Protein AF-A0A929YVB9-F1 (afdb_monomer)

Sequence (58 aa):
MKKICLCFQIHQPYRLRRYRFFDIGNSHYYTDDFLNEDVFKRIADTCYLPANRLLLEL

Radius of gyration: 18.46 Å; Cα contacts (8 Å, |Δi|>4): 21; chains: 1; bounding box: 30×26×58 Å

Foldseek 3Di:
DDDDDDDDDDDDDFAFDPDDPVCVPPPPRTGDVVVSVVVVVVCCVPPVVVVVVVVVVD

Solvent-accessible surface area (backbone atoms only — not comparable to full-atom values): 3917 Å² total; per-residue (Å²): 134,91,83,87,84,91,83,86,88,87,86,80,83,85,44,64,38,95,79,52,82,83,36,62,96,73,53,90,79,56,63,28,64,68,62,41,50,53,52,50,51,53,45,37,66,74,45,52,52,54,49,52,53,54,64,71,74,108

pLDDT: mean 94.44, std 4.38, range [72.0, 98.25]

Structure (mmCIF, N/CA/C/O backbone):
data_AF-A0A929YVB9-F1
#
_entry.id   AF-A0A929YVB9-F1
#
loop_
_atom_site.group_PDB
_atom_site.id
_atom_site.type_symbol
_atom_site.label_atom_id
_atom_site.label_alt_id
_atom_site.label_comp_id
_atom_site.label_asym_id
_atom_site.label_entity_id
_atom_site.label_seq_id
_atom_site.pdbx_PDB_ins_code
_atom_site.Cartn_x
_atom_site.Cartn_y
_atom_site.Cartn_z
_atom_site.occupancy
_atom_site.B_iso_or_equiv
_atom_site.auth_seq_id
_atom_site.auth_comp_id
_atom_site.auth_asym_id
_atom_site.auth_atom_id
_atom_site.pdbx_PDB_model_num
ATOM 1 N N . MET A 1 1 ? -8.872 -16.719 32.820 1.00 72.00 1 MET A N 1
ATOM 2 C CA . MET A 1 1 ? -9.341 -15.769 31.784 1.00 72.00 1 MET A CA 1
ATOM 3 C C . MET A 1 1 ? -8.860 -16.243 30.427 1.00 72.00 1 MET A C 1
ATOM 5 O O . MET A 1 1 ? -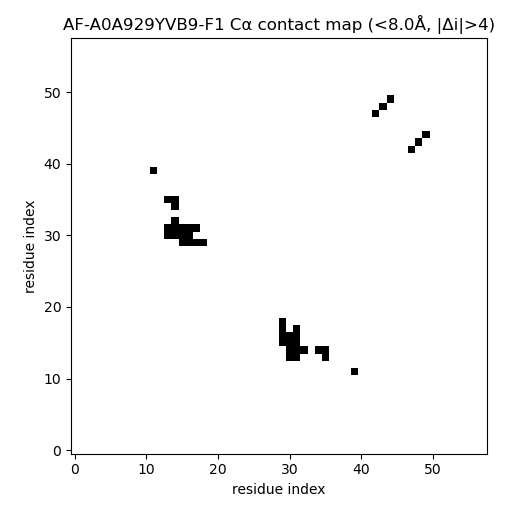7.677 -16.534 30.298 1.00 72.00 1 MET A O 1
ATOM 9 N N . LYS A 1 2 ? -9.751 -16.346 29.437 1.00 79.12 2 LYS A N 1
ATOM 10 C CA . LYS A 1 2 ? -9.339 -16.581 28.046 1.00 79.12 2 LYS A CA 1
ATOM 11 C C . LYS A 1 2 ? -8.815 -15.258 27.480 1.00 79.12 2 LYS A C 1
ATOM 13 O O . LYS A 1 2 ? -9.421 -14.223 27.736 1.00 79.12 2 LYS A O 1
ATOM 18 N N . LYS A 1 3 ? -7.682 -15.290 26.779 1.00 90.69 3 LYS A N 1
ATOM 19 C CA . LYS A 1 3 ? -7.081 -14.115 26.133 1.00 90.69 3 LYS A CA 1
ATOM 20 C C . LYS A 1 3 ? -7.201 -14.260 24.622 1.00 90.69 3 LYS A C 1
ATOM 22 O O . LYS A 1 3 ? -7.047 -15.365 24.108 1.00 90.69 3 LYS A O 1
ATOM 27 N N . ILE A 1 4 ? -7.467 -13.153 23.942 1.00 91.81 4 ILE A N 1
ATOM 28 C CA . ILE A 1 4 ? -7.510 -13.062 22.482 1.00 91.81 4 ILE A CA 1
ATOM 29 C C . ILE A 1 4 ? -6.436 -12.058 22.065 1.00 91.81 4 ILE A C 1
ATOM 31 O O . ILE A 1 4 ? -6.280 -11.026 22.713 1.00 91.81 4 ILE A O 1
ATOM 35 N N . CYS A 1 5 ? -5.683 -12.383 21.016 1.00 93.69 5 CYS A N 1
ATOM 36 C CA . CYS A 1 5 ? -4.703 -11.496 20.397 1.00 93.69 5 CYS A CA 1
ATOM 37 C C . CYS A 1 5 ? -5.046 -11.375 18.913 1.00 93.69 5 CYS A C 1
ATOM 39 O O . CYS A 1 5 ? -5.125 -12.389 18.219 1.00 93.69 5 CYS A O 1
ATOM 41 N N . LEU A 1 6 ? -5.278 -10.150 18.449 1.00 92.31 6 LEU A N 1
ATOM 42 C CA . LEU A 1 6 ? -5.533 -9.858 17.043 1.00 92.31 6 LEU A CA 1
ATOM 43 C C . LEU A 1 6 ? -4.218 -9.408 16.400 1.00 92.31 6 LEU A C 1
ATOM 45 O O . LEU A 1 6 ? -3.576 -8.484 16.892 1.00 92.31 6 LEU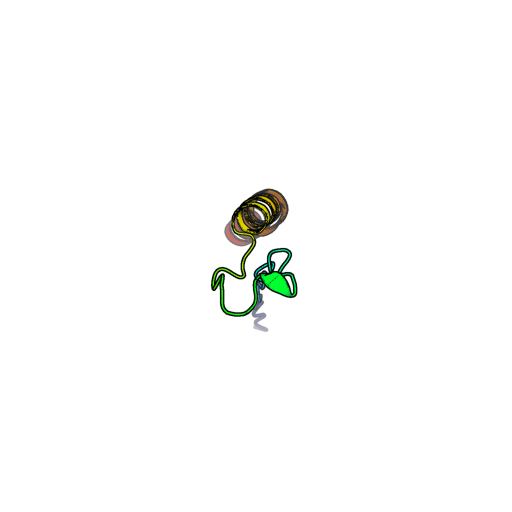 A O 1
ATOM 49 N N . CYS A 1 7 ? -3.814 -10.070 15.316 1.00 94.88 7 CYS A N 1
ATOM 50 C CA . CYS A 1 7 ? -2.617 -9.730 14.551 1.00 94.88 7 CYS A CA 1
ATOM 51 C C . CYS A 1 7 ? -3.026 -9.368 13.124 1.00 94.88 7 CYS A C 1
ATOM 53 O O . CYS A 1 7 ? -3.725 -10.140 12.465 1.00 94.88 7 CYS A O 1
ATOM 55 N N . PHE A 1 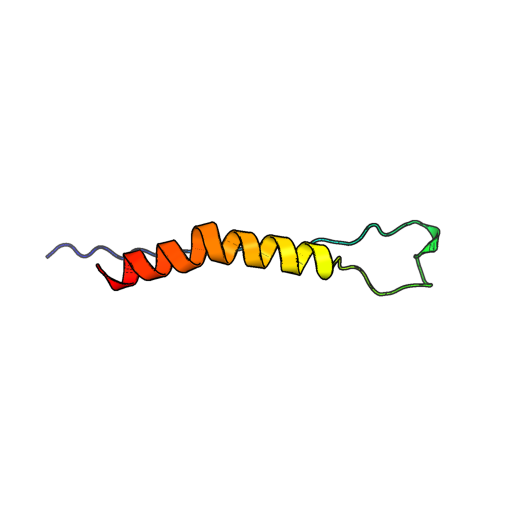8 ? -2.592 -8.200 12.658 1.00 93.88 8 PHE A N 1
ATOM 56 C CA . PHE A 1 8 ? -2.945 -7.672 11.346 1.00 93.88 8 PHE A CA 1
ATOM 57 C C . PHE A 1 8 ? -1.694 -7.541 10.482 1.00 93.88 8 PHE A C 1
ATOM 59 O O . PHE A 1 8 ? -0.664 -7.046 10.936 1.00 93.88 8 PHE A O 1
ATOM 66 N N . GLN A 1 9 ? -1.799 -7.952 9.220 1.00 94.69 9 GLN A N 1
ATOM 67 C CA . GLN A 1 9 ? -0.752 -7.785 8.219 1.00 94.69 9 GLN A CA 1
ATOM 68 C C . GLN A 1 9 ? -1.237 -6.819 7.142 1.00 94.69 9 GLN A C 1
ATOM 70 O O . GLN A 1 9 ? -2.308 -7.003 6.567 1.00 94.69 9 GLN A O 1
ATOM 75 N N . ILE A 1 10 ? -0.427 -5.803 6.852 1.00 92.88 10 ILE A N 1
ATOM 76 C CA . ILE A 1 10 ? -0.712 -4.809 5.818 1.00 92.88 10 ILE A CA 1
ATOM 77 C C . ILE A 1 10 ? 0.286 -5.003 4.677 1.00 92.88 10 ILE A C 1
ATOM 79 O O . ILE A 1 10 ? 1.490 -5.096 4.907 1.00 92.88 10 ILE A O 1
ATOM 83 N N . HIS A 1 11 ? -0.212 -5.051 3.441 1.00 92.75 11 HIS A N 1
ATOM 84 C CA . HIS A 1 11 ? 0.613 -5.110 2.239 1.00 92.75 11 HIS A CA 1
ATOM 85 C C . HIS A 1 11 ? 0.064 -4.169 1.161 1.00 92.75 11 HIS A C 1
ATOM 87 O O . HIS A 1 11 ? -1.126 -4.202 0.852 1.00 92.75 11 HIS A O 1
ATOM 93 N N . GLN A 1 12 ? 0.948 -3.356 0.578 1.00 94.00 12 GLN A N 1
ATOM 94 C CA . GLN A 1 12 ? 0.702 -2.600 -0.649 1.00 94.00 12 GLN A CA 1
ATOM 95 C C . GLN A 1 12 ? 1.821 -2.902 -1.647 1.00 94.00 12 GLN A C 1
ATOM 97 O O . GLN A 1 12 ? 2.987 -2.667 -1.322 1.00 94.00 12 GLN A O 1
ATOM 102 N N . PRO A 1 13 ? 1.504 -3.422 -2.844 1.00 94.50 13 PRO A N 1
ATOM 103 C CA . PRO A 1 13 ? 2.513 -3.680 -3.857 1.00 94.50 13 PRO A CA 1
ATOM 104 C C . PRO A 1 13 ? 2.954 -2.381 -4.538 1.00 94.50 13 PRO A C 1
ATOM 106 O O . PRO A 1 13 ? 2.138 -1.490 -4.795 1.00 94.50 13 PRO A O 1
ATOM 109 N N . TYR A 1 14 ? 4.236 -2.324 -4.907 1.00 94.94 14 TYR A N 1
ATOM 110 C CA . TYR A 1 14 ? 4.747 -1.291 -5.802 1.00 94.94 14 TYR A CA 1
ATOM 111 C C . TYR A 1 14 ? 4.286 -1.556 -7.231 1.00 94.94 14 TYR A C 1
ATOM 113 O O . TYR A 1 14 ? 4.507 -2.627 -7.799 1.00 94.94 14 TYR A O 1
ATOM 121 N N . ARG A 1 15 ? 3.654 -0.551 -7.825 1.00 95.12 15 ARG A N 1
ATOM 122 C CA . ARG A 1 15 ? 3.217 -0.569 -9.216 1.00 95.12 15 ARG A CA 1
ATOM 123 C C . ARG A 1 15 ? 4.396 -0.273 -10.112 1.00 95.12 15 ARG A C 1
ATOM 125 O O . ARG A 1 15 ? 5.104 0.719 -9.927 1.00 95.12 15 ARG A O 1
ATOM 132 N N . LEU A 1 16 ? 4.578 -1.155 -11.081 1.00 95.31 16 LEU A N 1
ATOM 133 C CA . LEU A 1 16 ? 5.539 -0.961 -12.143 1.00 95.31 16 LEU A CA 1
ATOM 134 C C . LEU A 1 16 ?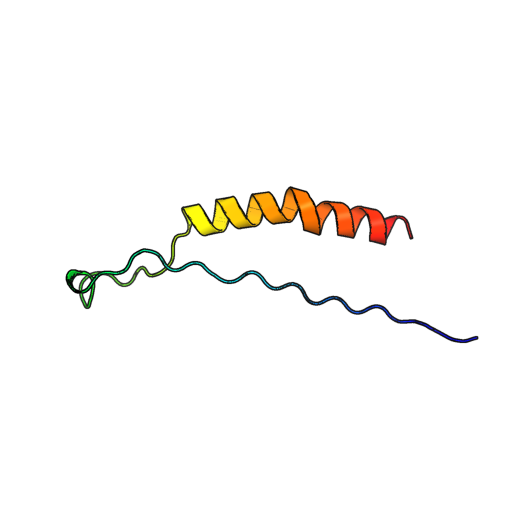 4.969 0.028 -13.150 1.00 95.31 16 LEU A C 1
ATOM 136 O O . LEU A 1 16 ? 3.784 -0.032 -13.491 1.00 95.31 16 LEU A O 1
ATOM 140 N N . ARG A 1 17 ? 5.824 0.908 -13.660 1.00 94.81 17 ARG A N 1
ATOM 141 C CA . ARG A 1 17 ? 5.464 1.720 -14.817 1.00 94.81 17 ARG A CA 1
ATOM 142 C C . ARG A 1 17 ? 5.360 0.842 -16.052 1.00 94.81 17 ARG A C 1
ATOM 144 O O . ARG A 1 17 ? 5.903 -0.263 -16.120 1.00 94.81 17 ARG A O 1
ATOM 151 N N . ARG A 1 18 ? 4.736 1.386 -17.092 1.00 94.44 18 ARG A N 1
ATOM 152 C CA . ARG A 1 18 ? 4.760 0.770 -18.416 1.00 94.44 18 ARG A CA 1
ATOM 153 C C . ARG A 1 18 ? 6.190 0.763 -18.966 1.00 94.44 18 ARG A C 1
ATOM 155 O O . ARG A 1 18 ? 6.650 1.765 -19.503 1.00 94.44 18 ARG A O 1
ATOM 162 N N . TYR A 1 19 ? 6.855 -0.380 -18.845 1.00 94.94 19 TYR A N 1
ATOM 163 C CA . TYR A 1 19 ? 8.201 -0.624 -19.352 1.00 94.94 19 TYR A CA 1
ATOM 164 C C . TYR A 1 19 ? 8.127 -1.351 -20.698 1.00 94.94 19 TYR A C 1
ATOM 166 O O . TYR A 1 19 ? 7.505 -2.411 -20.805 1.00 94.94 19 TYR A O 1
ATOM 174 N N . ARG A 1 20 ? 8.686 -0.757 -21.751 1.00 94.62 20 ARG A N 1
ATOM 175 C CA . ARG A 1 20 ? 8.621 -1.260 -23.130 1.00 94.62 20 ARG A CA 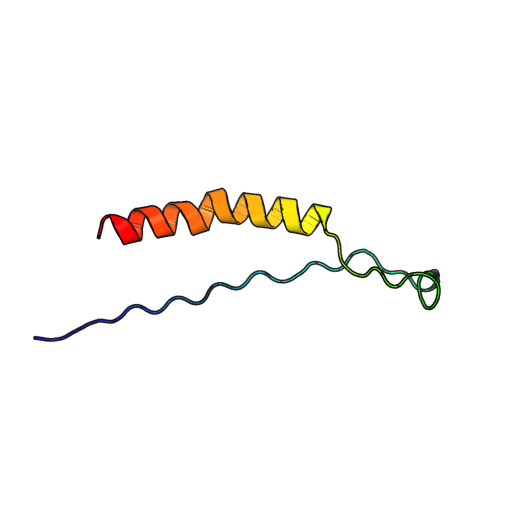1
ATOM 176 C C . ARG A 1 20 ? 9.949 -1.881 -23.542 1.00 94.62 20 ARG A C 1
ATOM 178 O O . ARG A 1 20 ? 10.987 -1.621 -22.951 1.00 94.62 20 ARG A O 1
ATOM 185 N N . PHE A 1 21 ? 9.916 -2.657 -24.624 1.00 95.75 21 PHE A N 1
ATOM 186 C CA . PHE A 1 21 ? 11.105 -3.303 -25.185 1.00 95.75 21 PHE A CA 1
ATOM 187 C C . PHE A 1 21 ? 12.268 -2.322 -25.427 1.00 95.75 21 PHE A C 1
ATOM 189 O O . PHE A 1 21 ? 13.407 -2.632 -25.109 1.00 95.75 21 PHE A O 1
ATOM 196 N N . PHE A 1 22 ? 11.979 -1.111 -25.915 1.00 95.50 22 PHE A N 1
ATOM 197 C CA . PHE A 1 22 ? 12.999 -0.086 -26.168 1.00 95.50 22 PHE A CA 1
ATOM 198 C C . PHE A 1 22 ? 13.608 0.529 -24.899 1.00 95.50 22 PHE A C 1
ATOM 200 O O . PHE A 1 22 ? 14.680 1.128 -24.966 1.00 95.50 22 PHE A O 1
ATOM 207 N N . ASP A 1 23 ? 12.951 0.381 -23.747 1.00 94.75 23 ASP A N 1
ATOM 208 C CA . ASP A 1 23 ? 13.464 0.891 -22.475 1.00 94.75 23 ASP A CA 1
ATOM 209 C C . ASP A 1 23 ? 14.586 -0.009 -21.917 1.00 94.75 23 ASP A C 1
ATOM 211 O O . ASP A 1 23 ? 15.385 0.449 -21.094 1.00 94.75 23 ASP A O 1
ATOM 215 N N . ILE A 1 24 ? 14.691 -1.258 -22.398 1.00 94.38 24 ILE A N 1
ATOM 216 C CA . ILE A 1 24 ? 15.702 -2.240 -21.981 1.00 94.38 24 ILE A CA 1
ATOM 217 C C . ILE A 1 24 ? 17.107 -1.694 -22.260 1.00 94.38 24 ILE A C 1
ATOM 219 O O . ILE A 1 24 ? 17.441 -1.347 -23.390 1.00 94.38 24 ILE A O 1
ATOM 223 N N . GLY A 1 25 ? 17.936 -1.618 -21.216 1.00 93.94 25 GLY A N 1
ATOM 224 C CA . GLY A 1 25 ? 19.315 -1.117 -21.294 1.00 93.94 25 GLY A CA 1
ATOM 225 C C . GLY A 1 25 ? 19.451 0.409 -21.384 1.00 93.94 25 GLY A C 1
ATOM 226 O O . GLY A 1 25 ? 20.551 0.916 -21.205 1.00 93.94 25 GLY A O 1
ATOM 227 N N . ASN A 1 26 ? 18.350 1.137 -21.602 1.00 93.50 26 ASN A N 1
ATOM 228 C CA . ASN A 1 26 ? 18.339 2.600 -21.722 1.00 93.50 26 ASN A CA 1
ATOM 229 C C . ASN A 1 26 ? 17.748 3.293 -20.489 1.00 93.50 26 ASN A C 1
ATOM 231 O O . ASN A 1 26 ? 18.102 4.427 -20.174 1.00 93.50 26 ASN A O 1
ATOM 235 N N . SER A 1 27 ? 16.819 2.636 -19.791 1.00 91.38 27 SER A N 1
ATOM 236 C CA . SER A 1 27 ? 16.145 3.201 -18.628 1.00 91.38 27 SER A CA 1
ATOM 237 C C . SER A 1 27 ? 16.039 2.174 -17.505 1.00 91.38 27 SER A C 1
ATOM 239 O O . SER A 1 27 ? 15.518 1.078 -17.702 1.00 91.38 27 SER A O 1
ATOM 241 N N . HIS A 1 28 ? 16.509 2.549 -16.314 1.00 90.44 28 HIS A N 1
ATOM 242 C CA . HIS A 1 28 ? 16.521 1.698 -15.113 1.00 90.44 28 HIS A CA 1
ATOM 243 C C . HIS A 1 28 ? 15.483 2.102 -14.064 1.00 90.44 28 HIS A C 1
ATOM 245 O O . HIS A 1 28 ? 15.458 1.574 -12.957 1.00 90.44 28 HIS A O 1
ATOM 251 N N . TYR A 1 29 ? 14.624 3.053 -14.406 1.00 92.50 29 TYR A N 1
ATOM 252 C CA . TYR A 1 29 ? 13.466 3.374 -13.596 1.00 92.50 29 TYR A CA 1
ATOM 253 C C . TYR A 1 29 ? 12.366 2.356 -13.926 1.00 92.50 29 TYR A C 1
ATOM 255 O O . TYR A 1 29 ? 12.101 2.107 -15.101 1.00 92.50 29 TYR A O 1
ATOM 263 N N . TYR A 1 30 ? 11.749 1.716 -12.936 1.00 93.69 30 TYR A N 1
ATOM 264 C CA . TYR A 1 30 ? 10.764 0.643 -13.177 1.00 93.69 30 TYR A CA 1
ATOM 265 C C . TYR A 1 30 ? 9.429 0.881 -12.481 1.00 93.69 30 TYR A C 1
ATOM 267 O O . TYR A 1 30 ? 8.457 0.198 -12.792 1.00 93.69 30 TYR A O 1
ATOM 275 N N . THR A 1 31 ? 9.357 1.848 -11.574 1.00 95.12 31 THR A N 1
ATOM 276 C CA . THR A 1 31 ? 8.171 2.125 -10.768 1.00 95.12 31 THR A CA 1
ATOM 277 C C . THR A 1 31 ? 7.356 3.266 -11.354 1.00 95.12 31 THR A C 1
ATOM 279 O O . THR A 1 31 ? 7.869 4.119 -12.076 1.00 95.12 31 THR A O 1
ATOM 282 N N . ASP A 1 32 ? 6.057 3.240 -11.079 1.00 96.31 32 ASP A N 1
ATOM 283 C CA . ASP A 1 32 ? 5.157 4.361 -11.329 1.00 96.31 32 ASP A CA 1
ATOM 284 C C . ASP A 1 32 ? 4.916 5.093 -10.008 1.00 96.31 32 ASP A C 1
ATOM 286 O O . ASP A 1 32 ? 3.989 4.765 -9.266 1.00 96.31 32 ASP A O 1
ATOM 290 N N . ASP A 1 33 ? 5.806 6.017 -9.647 1.00 95.31 33 ASP A N 1
ATOM 291 C CA . ASP A 1 33 ? 5.751 6.654 -8.326 1.00 95.31 33 ASP A CA 1
ATOM 292 C C . ASP A 1 33 ? 4.486 7.504 -8.154 1.00 95.31 33 ASP A C 1
ATOM 294 O O . ASP A 1 33 ? 3.901 7.500 -7.074 1.00 95.31 33 ASP A O 1
ATOM 298 N N . PHE A 1 34 ? 4.001 8.132 -9.230 1.00 96.69 34 PHE A N 1
ATOM 299 C CA . PHE A 1 34 ? 2.756 8.904 -9.218 1.00 96.69 34 PHE A CA 1
ATOM 300 C C . PHE A 1 34 ? 1.552 8.019 -8.8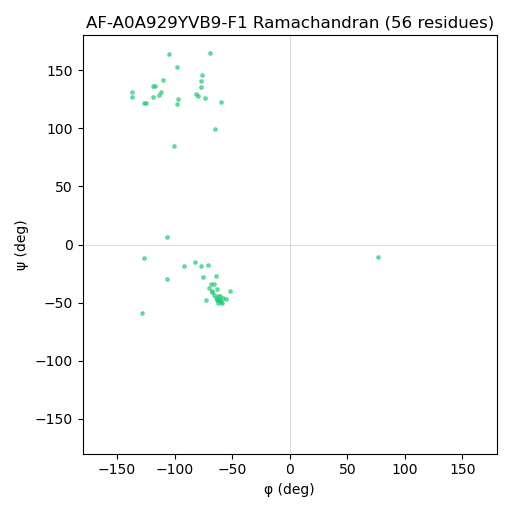91 1.00 96.69 34 PHE A C 1
ATOM 302 O O . PHE A 1 34 ? 0.770 8.327 -7.990 1.00 96.69 34 PHE A O 1
ATOM 309 N N . LEU A 1 35 ? 1.411 6.892 -9.593 1.00 97.12 35 LEU A N 1
ATOM 310 C CA . LEU A 1 35 ? 0.316 5.961 -9.342 1.00 97.12 35 LEU A CA 1
ATOM 311 C C . LEU A 1 35 ? 0.453 5.274 -7.978 1.00 97.12 35 LEU A C 1
ATOM 313 O O . LEU A 1 35 ? -0.551 4.979 -7.328 1.00 97.12 35 LEU A O 1
ATOM 317 N N . ASN A 1 36 ? 1.682 4.999 -7.537 1.00 97.12 36 ASN A N 1
ATOM 318 C CA . ASN A 1 36 ? 1.922 4.460 -6.202 1.00 97.12 36 ASN A CA 1
ATOM 319 C C . ASN A 1 36 ? 1.484 5.442 -5.118 1.00 97.12 36 ASN A C 1
ATOM 321 O O . ASN A 1 36 ? 0.762 5.036 -4.208 1.00 97.12 36 ASN A O 1
ATOM 325 N N . GLU A 1 37 ? 1.863 6.712 -5.229 1.00 97.06 37 GLU A N 1
ATOM 326 C CA . GLU A 1 37 ? 1.495 7.748 -4.269 1.00 97.06 37 GLU A CA 1
ATOM 327 C C . GLU A 1 37 ? -0.023 7.962 -4.216 1.00 97.06 37 GLU A C 1
ATOM 329 O O . GLU A 1 37 ? -0.599 7.956 -3.126 1.00 97.06 37 GLU A O 1
ATOM 334 N N . ASP A 1 38 ? -0.682 8.088 -5.373 1.00 97.81 38 ASP A N 1
ATOM 335 C CA . ASP A 1 38 ? -2.134 8.291 -5.453 1.00 97.81 38 ASP A CA 1
ATOM 336 C C . ASP A 1 38 ? -2.906 7.138 -4.796 1.00 97.81 38 ASP A C 1
ATOM 338 O O . ASP A 1 38 ? -3.750 7.339 -3.916 1.00 97.81 38 ASP A O 1
ATOM 342 N N . VAL A 1 39 ? -2.564 5.898 -5.158 1.00 97.19 39 VAL A N 1
ATOM 343 C CA . VAL A 1 39 ? -3.243 4.729 -4.596 1.00 97.19 39 VAL A CA 1
ATOM 344 C C . VAL A 1 39 ? -2.943 4.576 -3.108 1.00 97.19 39 VAL A C 1
ATOM 346 O O . VAL A 1 39 ? -3.851 4.245 -2.341 1.00 97.19 39 VAL A O 1
ATOM 349 N N . PHE A 1 40 ? -1.704 4.822 -2.682 1.00 97.25 40 PHE A N 1
ATOM 350 C CA . PHE A 1 40 ? -1.338 4.707 -1.276 1.00 97.25 40 PHE A CA 1
ATOM 351 C C . PHE A 1 40 ? -2.090 5.725 -0.416 1.00 97.25 40 PHE A C 1
ATOM 353 O O . PHE A 1 40 ? -2.671 5.335 0.596 1.00 97.25 40 PHE A O 1
ATOM 360 N N . LYS A 1 41 ? -2.158 6.994 -0.845 1.00 97.69 41 LYS A N 1
ATOM 361 C CA . LYS A 1 41 ? -2.925 8.042 -0.151 1.00 97.69 41 LYS A CA 1
ATOM 362 C C . LYS A 1 41 ? -4.396 7.671 -0.035 1.00 97.69 41 LYS A C 1
ATOM 364 O O . LYS A 1 41 ? -4.929 7.637 1.071 1.00 97.69 41 LYS A O 1
ATOM 369 N N . ARG A 1 42 ? -5.023 7.277 -1.149 1.00 98.12 42 ARG A N 1
ATOM 370 C CA . ARG A 1 42 ? -6.432 6.865 -1.152 1.00 98.12 42 ARG A CA 1
ATOM 371 C C . ARG A 1 42 ? -6.699 5.738 -0.155 1.00 98.12 42 ARG A C 1
ATOM 373 O O . ARG A 1 42 ? -7.658 5.810 0.602 1.00 98.12 42 ARG A O 1
ATOM 380 N N . ILE A 1 43 ? -5.859 4.700 -0.141 1.00 97.62 43 ILE A N 1
ATOM 381 C CA . ILE A 1 43 ? -6.046 3.557 0.765 1.00 97.62 43 ILE A CA 1
ATOM 382 C C . ILE A 1 43 ? -5.768 3.946 2.220 1.00 97.62 43 ILE A C 1
ATOM 384 O O . ILE A 1 43 ? -6.480 3.488 3.116 1.00 97.62 43 ILE A O 1
ATOM 388 N N . ALA A 1 44 ? -4.772 4.794 2.477 1.00 97.38 44 ALA A N 1
ATOM 389 C CA . ALA A 1 44 ? -4.514 5.302 3.817 1.00 97.38 44 ALA A CA 1
ATOM 390 C C . ALA A 1 44 ? -5.743 6.036 4.376 1.00 97.38 44 ALA A C 1
ATOM 392 O O . ALA A 1 44 ? -6.168 5.737 5.496 1.00 97.38 44 ALA A O 1
ATOM 393 N N . ASP A 1 45 ? -6.360 6.902 3.570 1.00 98.25 45 ASP A N 1
ATOM 394 C CA . ASP A 1 45 ? -7.529 7.690 3.961 1.00 98.25 45 ASP A CA 1
ATOM 395 C C . ASP A 1 45 ? -8.776 6.832 4.185 1.00 98.25 45 ASP A C 1
ATOM 397 O O . ASP A 1 45 ? -9.513 7.048 5.150 1.00 98.25 45 ASP A O 1
ATOM 401 N N . THR A 1 46 ? -9.011 5.831 3.331 1.00 97.81 46 THR A N 1
ATOM 402 C CA . THR A 1 46 ? -10.241 5.026 3.393 1.00 97.81 46 THR A CA 1
ATOM 403 C C . THR A 1 46 ? -10.129 3.772 4.258 1.00 97.81 46 THR A C 1
ATOM 405 O O . THR A 1 46 ? -11.157 3.205 4.616 1.00 97.81 46 THR A O 1
ATOM 408 N N . CYS A 1 47 ? -8.920 3.295 4.573 1.00 97.06 47 CYS A N 1
ATOM 409 C CA . CYS A 1 47 ? -8.715 2.009 5.251 1.00 97.06 47 CYS A CA 1
ATOM 410 C C . CYS A 1 47 ? -7.818 2.116 6.488 1.00 97.06 47 CYS A C 1
ATOM 4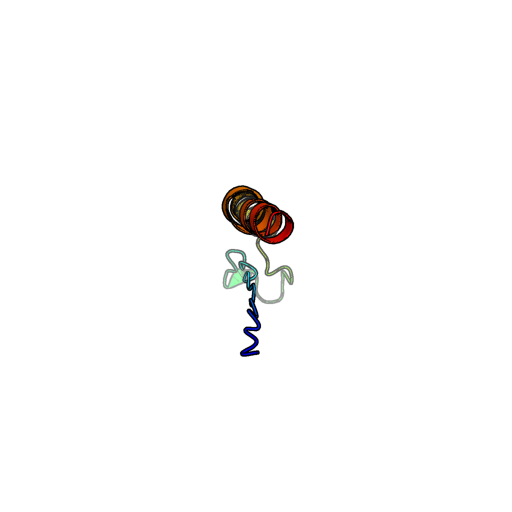12 O O . CYS A 1 47 ? -8.269 1.807 7.590 1.00 97.06 47 CYS A O 1
ATOM 414 N N . TYR A 1 48 ? -6.572 2.576 6.344 1.00 96.62 48 TYR A N 1
ATOM 415 C CA . TYR A 1 48 ? -5.590 2.486 7.435 1.00 96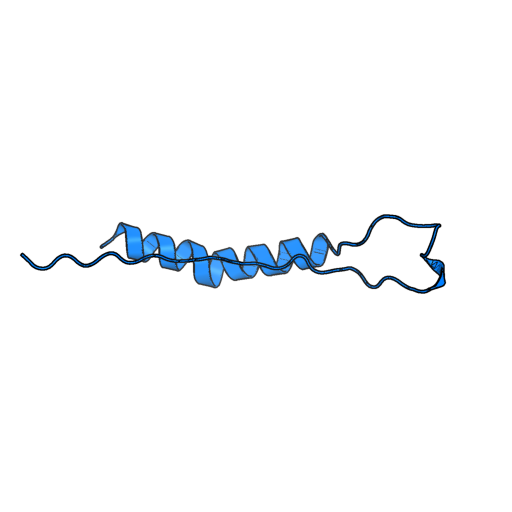.62 48 TYR A CA 1
ATOM 416 C C . TYR A 1 48 ? -5.862 3.472 8.566 1.00 96.62 48 TYR A C 1
ATOM 418 O O . TYR A 1 48 ? -5.891 3.082 9.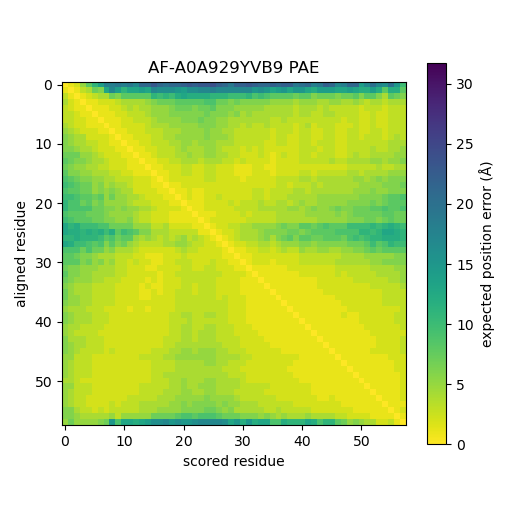732 1.00 96.62 48 TYR A O 1
ATOM 426 N N . LEU A 1 49 ? -6.104 4.741 8.235 1.00 97.19 49 LEU A N 1
ATOM 427 C CA . LEU A 1 49 ? -6.383 5.764 9.238 1.00 97.19 49 LEU A CA 1
ATOM 428 C C . LEU A 1 49 ? -7.710 5.503 9.973 1.00 97.19 49 LEU A C 1
ATOM 430 O O . LEU A 1 49 ? -7.719 5.601 11.200 1.00 97.19 49 LEU A O 1
ATOM 434 N N . PRO A 1 50 ? -8.820 5.129 9.299 1.00 98.00 50 PRO A N 1
ATOM 435 C CA . PRO A 1 50 ? -10.042 4.714 9.988 1.00 98.00 50 PRO A CA 1
ATOM 436 C C . PRO A 1 50 ? -9.854 3.489 10.890 1.00 98.00 50 PRO A C 1
ATOM 438 O O . PRO A 1 50 ? -10.313 3.513 12.029 1.00 98.00 50 PRO A O 1
ATOM 441 N N . ALA A 1 51 ? -9.151 2.450 10.425 1.00 96.56 51 ALA A N 1
ATOM 442 C CA . ALA A 1 51 ? -8.902 1.255 11.230 1.00 96.56 51 ALA A CA 1
ATOM 443 C C . ALA A 1 51 ? -8.082 1.576 12.487 1.00 96.56 51 ALA A C 1
ATOM 445 O O . ALA A 1 51 ? -8.447 1.147 13.578 1.00 96.56 51 ALA A O 1
ATOM 446 N N . ASN A 1 52 ? -7.023 2.380 12.360 1.00 96.31 52 ASN A N 1
ATOM 447 C CA . ASN A 1 52 ? -6.208 2.791 13.504 1.00 96.31 52 ASN A CA 1
ATOM 448 C C . ASN A 1 52 ? -7.000 3.629 14.512 1.00 96.31 52 ASN A C 1
ATOM 450 O O . ASN A 1 52 ? -6.812 3.452 15.711 1.00 96.31 52 ASN A O 1
ATOM 454 N N . ARG A 1 53 ? -7.894 4.515 14.044 1.00 97.75 53 ARG A N 1
ATOM 455 C CA . ARG A 1 53 ? -8.791 5.278 14.928 1.00 97.75 53 ARG A CA 1
ATOM 456 C C . ARG A 1 53 ? -9.706 4.353 15.726 1.00 97.75 53 ARG A C 1
ATOM 458 O O . ARG A 1 53 ? -9.754 4.477 16.940 1.00 97.75 53 ARG A O 1
ATOM 465 N N . LEU A 1 54 ? -10.340 3.385 15.063 1.00 96.75 54 LEU A N 1
ATOM 466 C CA . LEU A 1 54 ? -11.188 2.402 15.737 1.00 96.75 54 LEU A CA 1
ATOM 467 C C . LEU A 1 54 ? -10.396 1.582 16.760 1.00 96.75 54 LEU A C 1
ATOM 469 O O . LEU A 1 54 ? -10.829 1.440 17.893 1.00 96.75 54 LEU A O 1
ATOM 473 N N . LEU A 1 55 ? -9.229 1.058 16.377 1.00 95.25 55 LEU A N 1
ATOM 474 C CA . LEU A 1 55 ? -8.397 0.247 17.269 1.00 95.25 55 LEU A CA 1
ATOM 475 C C . LEU A 1 55 ? -7.879 1.025 18.486 1.00 95.25 55 LEU A C 1
ATOM 477 O O . LEU A 1 55 ? -7.607 0.408 19.507 1.00 95.25 55 LEU A O 1
ATOM 481 N N . LEU A 1 56 ? -7.721 2.346 18.375 1.00 95.69 56 LEU A N 1
ATOM 482 C CA . LEU A 1 56 ? -7.313 3.211 19.482 1.00 95.69 56 LEU A CA 1
ATOM 483 C C . LEU A 1 56 ? -8.452 3.471 20.483 1.00 95.69 56 LEU A C 1
ATOM 485 O O . LEU A 1 56 ? -8.180 3.744 21.648 1.00 95.69 56 LEU A O 1
ATOM 489 N N . GLU A 1 57 ? -9.706 3.422 20.029 1.00 95.62 57 GLU A N 1
ATOM 490 C CA . GLU A 1 57 ? -10.900 3.615 20.865 1.00 95.62 57 GLU A CA 1
ATOM 491 C C . GLU A 1 57 ? -11.327 2.344 21.625 1.00 95.62 57 GLU A C 1
ATOM 493 O O . GLU A 1 57 ? -12.137 2.439 22.549 1.00 95.62 57 GLU A O 1
ATOM 498 N N . LEU A 1 58 ? -10.807 1.173 21.233 1.00 83.38 58 LEU A N 1
ATOM 499 C CA . LEU A 1 58 ? -11.074 -0.134 21.854 1.00 83.38 58 LEU A CA 1
ATOM 500 C C . LEU A 1 58 ? -10.230 -0.376 23.113 1.00 83.38 58 LEU A C 1
ATOM 502 O O . LEU A 1 58 ? -10.784 -1.002 24.048 1.00 83.38 58 LEU A O 1
#

Mean predicted aligned error: 3.92 Å

Secondary structure (DSSP, 8-state):
------------PPPBP---GGGTTT----B-HHHHHHHHHHHIIIIIHHHHHHHHH-